Protein AF-0000000078667497 (afdb_homodimer)

pLDDT: mean 84.7, std 22.47, range [30.19, 98.75]

Solvent-accessible surface area (backbone atoms only — not comparable to full-atom values): 8915 Å² total; per-residue (Å²): 135,86,80,79,74,72,76,71,77,68,82,60,90,44,76,73,37,66,41,79,44,78,43,72,40,53,34,67,44,25,49,48,51,52,50,36,41,73,71,62,78,26,87,45,67,58,51,42,45,40,52,6,40,49,45,38,47,52,53,50,52,51,51,52,51,51,50,51,53,54,52,53,57,60,70,73,105,136,86,80,80,74,74,77,70,77,68,82,61,90,46,78,71,38,66,41,79,44,78,42,73,39,53,32,68,45,26,51,49,53,52,48,36,42,74,72,61,78,26,89,45,68,57,51,40,45,41,51,5,40,49,46,38,48,50,53,49,52,50,51,53,50,52,52,50,52,53,52,53,56,58,68,72,105

Sequence (154 aa):
MNDATTEETQIADNPRTRVRINTEIEGEPAKILLELKQRGLVSDNTDAVNQGLLVLYDRTLRRDLARLQLRQLKEVQMNDATTEETQIADNPRTRVRINTEIEGEPAKILLELKQRGLVSDNTDAVNQGLLVLYDRTLRRDLARLQLRQLKEVQ

Secondary structure (DSSP, 8-state):
--------------TT-EEEEEEEEESHHHHHHHHHHHTTS-SSHHHHHHHHHHHHHHHHHHHHHHHHHHHHHHHH-/--------------TT-EEEEEEEEESHHHHHHHHHHHTTS-SSHHHHHHHHHHHHHHHHHHHHHHHHHHHHHHHH-

Radius of gyration: 20.76 Å; Cα contacts (8 Å, |Δi|>4): 137; chains: 2; bounding box: 49×77×40 Å

Foldseek 3Di:
DPPPPPPPVPPPVPVPDDDDDDDDDDDPVVVVQVVCCVVVVAVDPVRVVVVVVVVVVVVVVVVVVVVVVVVVVVVVD/DPPPPPPPVPPPVPVPDDDDDDDDDDDPVVVVQVVCCVVVVAVDPVRVVVVVVVVVVVVVVVVVVVVVVVVVVVVVD

Organism: Nitrososphaera gargensis (strain Ga9.2) (NCBI:txid1237085)

Structure (mmCIF, N/CA/C/O backbone):
data_AF-0000000078667497-model_v1
#
loop_
_entity.id
_entity.type
_entity.pdbx_description
1 polymer 'Uncharacterized protein'
#
loop_
_atom_site.group_PDB
_atom_site.id
_atom_site.type_symbol
_atom_site.label_atom_id
_atom_site.label_alt_id
_atom_site.label_comp_id
_atom_site.label_asym_id
_atom_site.label_entity_id
_atom_site.label_seq_id
_atom_site.pdbx_PDB_ins_code
_atom_site.Cartn_x
_atom_site.Cartn_y
_atom_site.Cartn_z
_atom_site.occupancy
_atom_site.B_iso_or_equiv
_atom_site.auth_seq_id
_atom_site.auth_comp_id
_atom_site.auth_asym_id
_atom_site.auth_atom_id
_atom_site.pdbx_PDB_model_num
ATOM 1 N N . MET A 1 1 ? -17.125 -40.312 -19.641 1 30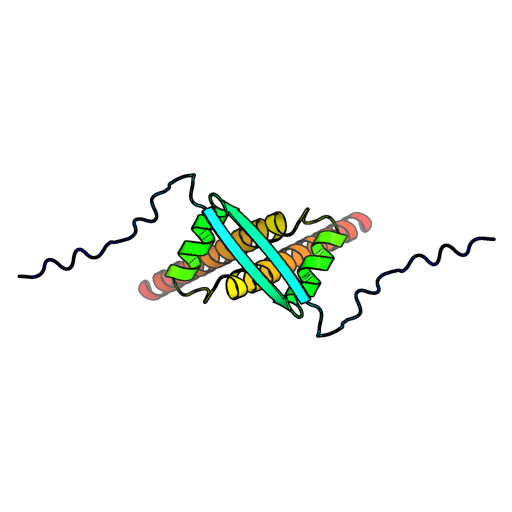.28 1 MET A N 1
ATOM 2 C CA . MET A 1 1 ? -15.852 -39.625 -19.406 1 30.28 1 MET A CA 1
ATOM 3 C C . MET A 1 1 ? -16.062 -38.156 -19.188 1 30.28 1 MET A C 1
ATOM 5 O O . MET A 1 1 ? -16.531 -37.438 -20.094 1 30.28 1 MET A O 1
ATOM 9 N N . ASN A 1 2 ? -16.562 -37.594 -17.984 1 33.62 2 ASN A N 1
ATOM 10 C CA . ASN A 1 2 ? -16.984 -36.281 -17.516 1 33.62 2 ASN A CA 1
ATOM 11 C C . ASN A 1 2 ? -15.859 -35.281 -17.609 1 33.62 2 ASN A C 1
ATOM 13 O O . ASN A 1 2 ? -14.812 -35.438 -16.984 1 33.62 2 ASN A O 1
ATOM 17 N N . ASP A 1 3 ? -15.719 -34.531 -18.781 1 34.31 3 ASP A N 1
ATOM 18 C CA . ASP A 1 3 ? -14.773 -33.469 -19.125 1 34.31 3 ASP A CA 1
ATOM 19 C C . ASP A 1 3 ? -14.836 -32.344 -18.094 1 34.31 3 ASP A C 1
ATOM 21 O O . ASP A 1 3 ? -15.82 -31.594 -18.062 1 34.31 3 ASP A O 1
ATOM 25 N N . ALA A 1 4 ? -14.469 -32.531 -16.844 1 37.16 4 ALA A N 1
ATOM 26 C CA . ALA A 1 4 ? -14.289 -31.469 -15.844 1 37.16 4 ALA A CA 1
ATOM 27 C C . ALA A 1 4 ? -13.477 -30.312 -16.422 1 37.16 4 ALA A C 1
ATOM 29 O O . ALA A 1 4 ? -12.25 -30.406 -16.531 1 37.16 4 ALA A O 1
ATOM 30 N N . THR A 1 5 ? -13.961 -29.547 -17.469 1 36.53 5 THR A N 1
ATOM 31 C CA . THR A 1 5 ? -13.391 -28.312 -18 1 36.53 5 THR A CA 1
ATOM 32 C C . THR A 1 5 ? -13.07 -27.328 -16.875 1 36.53 5 THR A C 1
ATOM 34 O O . THR A 1 5 ? -13.961 -26.922 -16.125 1 36.53 5 THR A O 1
ATOM 37 N N . THR A 1 6 ? -12.031 -27.5 -16.141 1 36.16 6 THR A N 1
ATOM 38 C CA . THR A 1 6 ? -11.461 -26.547 -15.195 1 36.16 6 THR A CA 1
ATOM 39 C C . THR A 1 6 ? -11.508 -25.141 -15.766 1 36.16 6 THR A C 1
ATOM 41 O O . THR A 1 6 ? -10.953 -24.875 -16.828 1 36.16 6 THR A O 1
ATOM 44 N N . GLU A 1 7 ? -12.602 -24.438 -15.656 1 35.59 7 GLU A N 1
ATOM 45 C CA . GLU A 1 7 ? -12.703 -23.016 -15.984 1 35.59 7 GLU A CA 1
ATOM 46 C C . GLU A 1 7 ? -11.492 -22.25 -15.469 1 35.59 7 GLU A C 1
ATOM 48 O O . GLU A 1 7 ? -11.312 -22.094 -14.258 1 35.59 7 GLU A O 1
ATOM 53 N N . GLU A 1 8 ? -10.289 -22.484 -15.945 1 36.72 8 GLU A N 1
ATOM 54 C CA . GLU A 1 8 ? -9.227 -21.516 -15.703 1 36.72 8 GLU A CA 1
ATOM 55 C C . GLU A 1 8 ? -9.719 -20.094 -15.914 1 36.72 8 GLU A C 1
ATOM 57 O O . GLU A 1 8 ? -10.125 -19.719 -17.016 1 36.72 8 GLU A O 1
ATOM 62 N N . THR A 1 9 ? -10.414 -19.453 -14.992 1 38.09 9 THR A N 1
ATOM 63 C CA . THR A 1 9 ? -10.734 -18.047 -15.109 1 38.09 9 THR A CA 1
ATOM 64 C C . THR A 1 9 ? -9.531 -17.25 -15.617 1 38.09 9 THR A C 1
ATOM 66 O O . THR A 1 9 ? -8.516 -17.156 -14.93 1 38.09 9 THR A O 1
ATOM 69 N N . GLN A 1 10 ? -9.125 -17.406 -16.781 1 37.75 10 GLN A N 1
ATOM 70 C CA . GLN A 1 10 ? -8.203 -16.484 -17.438 1 37.75 10 GLN A CA 1
ATOM 71 C C . GLN A 1 10 ? -8.398 -15.055 -16.922 1 37.75 10 GLN A C 1
ATOM 73 O O . GLN A 1 10 ? -9.492 -14.492 -17.031 1 37.75 10 GLN A O 1
ATOM 78 N N . ILE A 1 11 ? -7.832 -14.648 -15.844 1 44.06 11 ILE A N 1
ATOM 79 C CA . ILE A 1 11 ? -7.758 -13.227 -15.523 1 44.06 11 ILE A CA 1
ATOM 80 C C . ILE A 1 11 ? -7.461 -12.43 -16.781 1 44.06 11 ILE A C 1
ATOM 82 O O . ILE A 1 11 ? -6.336 -12.438 -17.281 1 44.06 11 ILE A O 1
ATOM 86 N N . ALA A 1 12 ? -8.125 -12.57 -17.844 1 40.41 12 ALA A N 1
ATOM 87 C CA . ALA A 1 12 ? -8.008 -11.805 -19.094 1 40.41 12 ALA A CA 1
ATOM 88 C C . ALA A 1 12 ? -7.719 -10.336 -18.812 1 40.41 12 ALA A C 1
ATOM 90 O O . ALA A 1 12 ? -8.172 -9.789 -17.797 1 40.41 12 ALA A O 1
ATOM 91 N N . ASP A 1 13 ? -6.609 -9.805 -19.234 1 48.94 13 ASP A N 1
ATOM 92 C CA . ASP A 1 13 ? -6.254 -8.391 -19.234 1 48.94 13 ASP A CA 1
ATOM 93 C C . ASP A 1 13 ? -7.469 -7.516 -19.531 1 48.94 13 ASP A C 1
ATOM 95 O O . ASP A 1 13 ? -7.68 -7.094 -20.672 1 48.94 13 ASP A O 1
ATOM 99 N N . ASN A 1 14 ? -8.609 -7.871 -19.203 1 54.94 14 ASN A N 1
ATOM 100 C CA . ASN A 1 14 ? -9.742 -6.984 -19.453 1 54.94 14 ASN A CA 1
ATOM 101 C C . ASN A 1 14 ? -9.594 -5.66 -18.719 1 54.94 14 ASN A C 1
ATOM 103 O O . ASN A 1 14 ? -9.625 -5.625 -17.484 1 54.94 14 ASN A O 1
ATOM 107 N N . PRO A 1 15 ? -9.141 -4.688 -19.484 1 59.88 15 PRO A N 1
ATOM 108 C CA . PRO A 1 15 ? -9.039 -3.361 -18.875 1 59.88 15 PRO A CA 1
ATOM 109 C C . PRO A 1 15 ? -10.219 -3.039 -17.969 1 59.88 15 PRO A C 1
ATOM 111 O O . PRO A 1 15 ? -10.18 -2.061 -17.219 1 59.88 15 PRO A O 1
ATOM 114 N N . ARG A 1 16 ? -11.148 -4.031 -18.016 1 78.69 16 ARG A N 1
ATOM 115 C CA . ARG A 1 16 ? -12.406 -3.77 -17.312 1 78.69 16 ARG A CA 1
ATOM 116 C C . ARG A 1 16 ? -12.484 -4.551 -16.016 1 78.69 16 ARG A C 1
ATOM 118 O O . ARG A 1 16 ? -13.555 -4.66 -15.406 1 78.69 16 ARG A O 1
ATOM 125 N N . THR A 1 17 ? -11.289 -5.059 -15.617 1 90 17 THR A N 1
ATOM 126 C CA . THR A 1 17 ? -11.375 -5.793 -14.359 1 90 17 THR A CA 1
ATOM 127 C C . THR A 1 17 ? -11.781 -4.867 -13.219 1 90 17 THR A C 1
ATOM 129 O O . THR A 1 17 ? -11.227 -3.777 -13.07 1 90 17 THR A O 1
ATOM 132 N N . ARG A 1 18 ? -12.812 -5.246 -12.602 1 93.56 18 ARG A N 1
ATOM 133 C CA . ARG A 1 18 ? -13.359 -4.473 -11.484 1 93.56 18 ARG A CA 1
ATOM 134 C C . ARG A 1 18 ? -13.539 -5.348 -10.25 1 93.56 18 ARG A C 1
ATOM 136 O O . ARG A 1 18 ? -13.938 -6.512 -10.359 1 93.56 18 ARG A O 1
ATOM 143 N N . VAL A 1 19 ? -13.172 -4.832 -9.109 1 96.25 19 VAL A N 1
ATOM 144 C CA . VAL A 1 19 ? -13.367 -5.527 -7.848 1 96.25 19 VAL A CA 1
ATOM 145 C C . VAL A 1 19 ? -14.062 -4.598 -6.848 1 96.25 19 VAL A C 1
ATOM 147 O O . VAL A 1 19 ? -13.633 -3.455 -6.66 1 96.25 19 VAL A O 1
ATOM 150 N N . ARG A 1 20 ? -15.133 -5.039 -6.266 1 96 20 ARG A N 1
ATOM 151 C CA . ARG A 1 20 ? -15.797 -4.309 -5.188 1 96 20 ARG A CA 1
ATOM 152 C C . ARG A 1 20 ? -15.172 -4.641 -3.836 1 96 20 ARG A C 1
ATOM 154 O O . ARG A 1 20 ? -14.961 -5.809 -3.514 1 96 20 ARG A O 1
ATOM 161 N N . ILE A 1 21 ? -14.828 -3.639 -3.148 1 97 21 ILE A N 1
ATOM 162 C CA . ILE A 1 21 ? -14.289 -3.771 -1.799 1 97 21 ILE A CA 1
ATOM 163 C C . ILE A 1 21 ? -15.266 -3.164 -0.793 1 97 21 ILE A C 1
ATOM 165 O O . ILE A 1 21 ? -15.578 -1.974 -0.865 1 97 21 ILE A O 1
ATOM 169 N N . ASN A 1 22 ? -15.789 -3.973 0.054 1 96.12 22 ASN A N 1
ATOM 170 C CA . ASN A 1 22 ? -16.625 -3.568 1.173 1 96.12 22 ASN A CA 1
ATOM 171 C C . ASN A 1 22 ? -16.125 -4.133 2.494 1 96.12 22 ASN A C 1
ATOM 173 O O . ASN A 1 22 ? -16.359 -5.301 2.812 1 96.12 22 ASN A O 1
ATOM 177 N N . THR A 1 23 ? -15.352 -3.301 3.199 1 96.12 23 THR A N 1
ATOM 178 C CA . THR A 1 23 ? -14.719 -3.777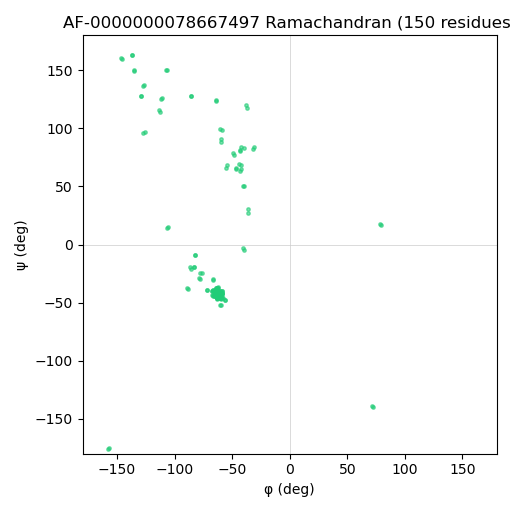 4.426 1 96.12 23 THR A CA 1
ATOM 179 C C . THR A 1 23 ? -14.633 -2.656 5.457 1 96.12 23 THR A C 1
ATOM 181 O O . THR A 1 23 ? -14.812 -1.483 5.129 1 96.12 23 THR A O 1
ATOM 184 N N . GLU A 1 24 ? -14.484 -3.035 6.637 1 95.19 24 GLU A N 1
ATOM 185 C CA . GLU A 1 24 ? -14.148 -2.123 7.727 1 95.19 24 GLU A CA 1
ATOM 186 C C . GLU A 1 24 ? -12.734 -2.365 8.234 1 95.19 24 GLU A C 1
ATOM 188 O O . GLU A 1 24 ? -12.359 -3.5 8.539 1 95.19 24 GLU A O 1
ATOM 193 N N . ILE A 1 25 ? -11.977 -1.24 8.234 1 95.88 25 ILE A N 1
ATOM 194 C CA . ILE A 1 25 ? -10.625 -1.354 8.773 1 95.88 25 ILE A CA 1
ATOM 195 C C . ILE A 1 25 ? -10.555 -0.664 10.133 1 95.88 25 ILE A C 1
ATOM 197 O O . ILE A 1 25 ? -11.297 0.283 10.398 1 95.88 25 ILE A O 1
ATOM 201 N N . GLU A 1 26 ? -9.648 -1.224 10.945 1 95.25 26 GLU A N 1
ATOM 202 C CA . GLU A 1 26 ? -9.555 -0.727 12.32 1 95.25 26 GLU A CA 1
ATOM 203 C C . GLU A 1 26 ? -8.102 -0.558 12.75 1 95.25 26 GLU A C 1
ATOM 205 O O . GLU A 1 26 ? -7.191 -1.061 12.094 1 95.25 26 GLU A O 1
ATOM 210 N N . GLY A 1 27 ? -7.93 0.189 13.789 1 94 27 GLY A N 1
ATOM 211 C CA . GLY A 1 27 ? -6.605 0.325 14.375 1 94 27 GLY A CA 1
ATOM 212 C C . GLY A 1 27 ? -5.656 1.152 13.531 1 94 27 GLY A C 1
ATOM 213 O O . GLY A 1 27 ? -6.043 2.191 12.992 1 94 27 GLY A O 1
ATOM 214 N N . GLU A 1 28 ? -4.512 0.764 13.453 1 95.62 28 GLU A N 1
ATOM 215 C CA . GLU A 1 28 ? -3.434 1.528 12.836 1 95.62 28 GLU A CA 1
ATOM 216 C C . GLU A 1 28 ? -3.74 1.82 11.367 1 95.62 28 GLU A C 1
ATOM 218 O O . GLU A 1 28 ? -3.639 2.965 10.922 1 95.62 28 GLU A O 1
ATOM 223 N N . PRO A 1 29 ? -4.285 0.8 10.625 1 97 29 PRO A N 1
ATOM 224 C CA . PRO A 1 29 ? -4.605 1.102 9.227 1 97 29 PRO A CA 1
ATOM 225 C C . PRO A 1 29 ? -5.676 2.182 9.086 1 97 29 PRO A C 1
ATOM 227 O O . PRO A 1 29 ? -5.598 3.018 8.18 1 97 29 PRO A O 1
ATOM 230 N N . ALA A 1 30 ? -6.633 2.166 9.961 1 97.5 30 ALA A N 1
ATOM 231 C CA . ALA A 1 30 ? -7.668 3.195 9.93 1 97.5 30 ALA A CA 1
ATOM 232 C C . ALA A 1 30 ? -7.082 4.574 10.211 1 97.5 30 ALA A C 1
ATOM 234 O O . ALA A 1 30 ? -7.422 5.551 9.547 1 97.5 30 ALA A O 1
ATOM 235 N N . LYS A 1 31 ? -6.234 4.617 11.188 1 97.5 31 LYS A N 1
ATOM 236 C CA . LYS A 1 31 ? -5.582 5.875 11.531 1 97.5 31 LYS A CA 1
ATOM 237 C C . LYS A 1 31 ? -4.727 6.387 10.375 1 97.5 31 LYS A C 1
ATOM 239 O O . LYS A 1 31 ? -4.715 7.586 10.086 1 97.5 31 LYS A O 1
ATOM 244 N N . ILE A 1 32 ? -4.035 5.492 9.758 1 97.88 32 ILE A N 1
ATOM 245 C CA . ILE A 1 32 ? -3.189 5.82 8.617 1 97.88 32 ILE A CA 1
ATOM 246 C C . ILE A 1 32 ? -4.043 6.414 7.5 1 97.88 32 ILE A C 1
ATOM 248 O O . ILE A 1 32 ? -3.697 7.449 6.93 1 97.88 32 ILE A O 1
ATOM 252 N N . LEU A 1 33 ? -5.145 5.789 7.219 1 98.31 33 LEU A N 1
ATOM 253 C CA . LEU A 1 33 ? -6.023 6.281 6.164 1 98.31 33 LEU A CA 1
ATOM 254 C C . LEU A 1 33 ? -6.477 7.707 6.457 1 98.31 33 LEU A C 1
ATOM 256 O O . LEU A 1 33 ? -6.445 8.562 5.574 1 98.31 33 LEU A O 1
ATOM 260 N N . LEU A 1 34 ? -6.855 7.949 7.637 1 97.5 34 LEU A N 1
ATOM 261 C CA . LEU A 1 34 ? -7.328 9.273 8.031 1 97.5 34 LEU A CA 1
ATOM 262 C C . LEU A 1 34 ? -6.203 10.305 7.93 1 97.5 34 LEU A C 1
ATOM 264 O O . LEU A 1 34 ? -6.422 11.422 7.469 1 97.5 34 LEU A O 1
ATOM 268 N N . GLU A 1 35 ? -5.062 9.945 8.352 1 97.62 35 GLU A N 1
ATOM 269 C CA . GLU A 1 35 ? -3.916 10.852 8.281 1 97.62 35 GLU A CA 1
ATOM 270 C C . GLU A 1 35 ? -3.568 11.188 6.832 1 97.62 35 GLU A C 1
ATOM 272 O O . GLU A 1 35 ? -3.305 12.344 6.504 1 97.62 35 GLU A O 1
ATOM 277 N N . LEU A 1 36 ? -3.543 10.18 5.996 1 98.19 36 LEU A N 1
ATOM 278 C CA . LEU A 1 36 ? -3.234 10.391 4.586 1 98.19 36 LEU A CA 1
ATOM 279 C C . LEU A 1 36 ? -4.234 11.352 3.951 1 98.19 36 LEU A C 1
ATOM 281 O O . LEU A 1 36 ? -3.855 12.211 3.148 1 98.19 36 LEU A O 1
ATOM 285 N N . LYS A 1 37 ? -5.488 11.211 4.32 1 97.88 37 LYS A N 1
ATOM 286 C CA . LYS A 1 37 ? -6.52 12.109 3.82 1 97.88 37 LYS A CA 1
ATOM 287 C C . LYS A 1 37 ? -6.324 13.523 4.359 1 97.88 37 LYS A C 1
ATOM 289 O O . LYS A 1 37 ? -6.406 14.5 3.607 1 97.88 37 LYS A O 1
ATOM 294 N N . GLN A 1 38 ? -6.027 13.586 5.617 1 97.5 38 GLN A N 1
ATOM 295 C CA . GLN A 1 38 ? -5.84 14.875 6.27 1 97.5 38 GLN A CA 1
ATOM 296 C C . GLN A 1 38 ? -4.676 15.641 5.652 1 97.5 38 GLN A C 1
ATOM 298 O O . GLN A 1 38 ? -4.754 16.859 5.477 1 97.5 38 GLN A O 1
ATOM 303 N N . ARG A 1 39 ? -3.686 14.93 5.305 1 97.44 39 ARG A N 1
ATOM 304 C CA . ARG A 1 39 ? -2.486 15.539 4.738 1 97.44 39 ARG A CA 1
ATOM 305 C C . ARG A 1 39 ? -2.66 15.812 3.25 1 97.44 39 ARG A C 1
ATOM 307 O O . ARG A 1 39 ? -1.779 16.391 2.613 1 97.44 39 ARG A O 1
ATOM 314 N N . GLY A 1 40 ? -3.777 15.289 2.68 1 97.31 40 GLY A N 1
ATOM 315 C CA . GLY A 1 40 ? -4.047 15.492 1.266 1 97.31 40 GLY A CA 1
ATOM 316 C C . GLY A 1 40 ? -3.234 14.586 0.361 1 97.31 40 GLY A C 1
ATOM 317 O O . GLY A 1 40 ? -3.057 14.883 -0.823 1 97.31 40 GLY A O 1
ATOM 318 N N . LEU A 1 41 ? -2.709 13.547 0.916 1 97.44 41 LEU A N 1
ATOM 319 C CA . LEU A 1 41 ? -1.874 12.625 0.157 1 97.44 41 LEU A CA 1
ATOM 320 C C . LEU A 1 41 ? -2.73 11.617 -0.597 1 97.44 41 LEU A C 1
ATOM 322 O O . LEU A 1 41 ? -2.258 10.977 -1.54 1 97.44 41 LEU A O 1
ATOM 326 N N . VAL A 1 42 ? -3.98 11.5 -0.11 1 98.06 42 VAL A N 1
ATOM 327 C CA . VAL A 1 42 ? -5 10.758 -0.848 1 98.06 42 VAL A CA 1
ATOM 328 C C . VAL A 1 42 ? -6.309 11.555 -0.849 1 98.06 42 VAL A C 1
ATOM 330 O O . VAL A 1 42 ? -6.625 12.242 0.122 1 98.06 42 VAL A O 1
ATOM 333 N N . SER A 1 43 ? -7.059 11.32 -1.951 1 97.38 43 SER A N 1
ATOM 334 C CA . SER A 1 43 ? -8.266 12.125 -2.123 1 97.38 43 SER A CA 1
ATOM 335 C C . SER A 1 43 ? -9.469 11.469 -1.454 1 97.38 43 SER A C 1
ATOM 337 O O . SER A 1 43 ? -10.359 12.156 -0.962 1 97.38 43 SER A O 1
ATOM 339 N N . ASP A 1 44 ? -9.531 10.195 -1.521 1 96.69 44 ASP A N 1
ATOM 340 C CA . ASP A 1 44 ? -10.625 9.43 -0.927 1 96.69 44 ASP A CA 1
ATOM 341 C C . ASP A 1 44 ? -10.211 7.98 -0.674 1 96.69 44 ASP A C 1
ATOM 343 O O . ASP A 1 44 ? -9.039 7.629 -0.833 1 96.69 44 A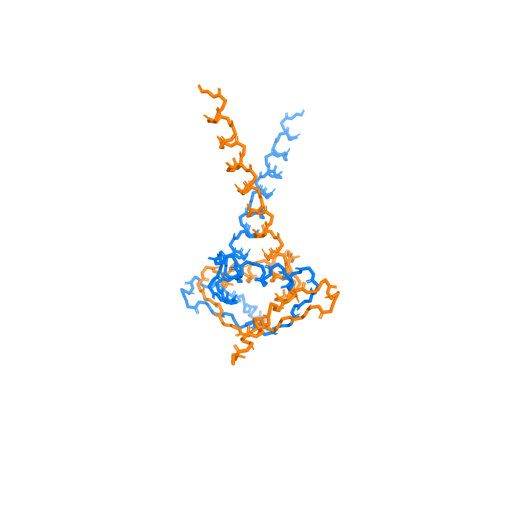SP A O 1
ATOM 347 N N . ASN A 1 45 ? -11.086 7.211 -0.245 1 96.12 45 ASN A N 1
ATOM 348 C CA . ASN A 1 45 ? -10.789 5.824 0.091 1 96.12 45 ASN A CA 1
ATOM 349 C C . ASN A 1 45 ? -10.336 5.035 -1.133 1 96.12 45 ASN A C 1
ATOM 351 O O . ASN A 1 45 ? -9.43 4.207 -1.038 1 96.12 45 ASN A O 1
ATOM 355 N N . THR A 1 46 ? -11.008 5.281 -2.225 1 97.25 46 THR A N 1
ATOM 356 C CA . THR A 1 46 ? -10.648 4.582 -3.453 1 97.25 46 THR A CA 1
ATOM 357 C C . THR A 1 46 ? -9.211 4.891 -3.85 1 97.25 46 THR A C 1
ATOM 359 O O . THR A 1 46 ? -8.453 3.99 -4.219 1 97.25 46 THR A O 1
ATOM 362 N N . ASP A 1 47 ? -8.859 6.164 -3.805 1 98.12 47 ASP A N 1
ATOM 363 C CA . ASP A 1 47 ? -7.5 6.602 -4.105 1 98.12 47 ASP A CA 1
ATOM 364 C C . ASP A 1 47 ? -6.496 5.941 -3.162 1 98.12 47 ASP A C 1
ATOM 366 O O . ASP A 1 47 ? -5.43 5.492 -3.596 1 98.12 47 ASP A O 1
ATOM 370 N N . ALA A 1 48 ? -6.809 5.867 -1.926 1 98.5 48 ALA A N 1
ATOM 371 C CA . ALA A 1 48 ? -5.934 5.258 -0.931 1 98.5 48 ALA A CA 1
ATOM 372 C C . ALA A 1 48 ? -5.727 3.773 -1.218 1 98.5 48 ALA A C 1
ATOM 374 O O . ALA A 1 48 ? -4.598 3.275 -1.162 1 98.5 48 ALA A O 1
ATOM 375 N N . VAL A 1 49 ? -6.789 3.072 -1.489 1 98.5 49 VAL A N 1
ATOM 376 C CA . VAL A 1 49 ? -6.719 1.646 -1.784 1 98.5 49 VAL A CA 1
ATOM 377 C C . VAL A 1 49 ? -5.891 1.42 -3.049 1 98.5 49 VAL A C 1
ATOM 379 O O . VAL A 1 49 ? -5.027 0.542 -3.082 1 98.5 49 VAL A O 1
ATOM 382 N N . ASN A 1 50 ? -6.156 2.254 -4.043 1 98.5 50 ASN A N 1
ATOM 383 C CA . ASN A 1 50 ? -5.406 2.135 -5.289 1 98.5 50 ASN A CA 1
ATOM 384 C C . ASN A 1 50 ? -3.91 2.33 -5.062 1 98.5 50 ASN A C 1
ATOM 386 O O . ASN A 1 50 ? -3.104 1.489 -5.465 1 98.5 50 ASN A O 1
ATOM 390 N N . GLN A 1 51 ? -3.568 3.41 -4.418 1 98.56 51 GLN A N 1
ATOM 391 C CA . GLN A 1 51 ? -2.16 3.695 -4.156 1 98.56 51 GLN A CA 1
ATOM 392 C C . GLN A 1 51 ? -1.534 2.617 -3.277 1 98.56 51 GLN A C 1
ATOM 394 O O . GLN A 1 51 ? -0.405 2.188 -3.521 1 98.56 51 GLN A O 1
ATOM 399 N N . GLY A 1 52 ? -2.273 2.186 -2.27 1 98.75 52 GLY A N 1
ATOM 400 C CA . GLY A 1 52 ? -1.778 1.142 -1.387 1 98.75 52 GLY A CA 1
ATOM 401 C C . GLY A 1 52 ? -1.484 -0.16 -2.107 1 98.75 52 GLY A C 1
ATOM 402 O O . GLY A 1 52 ? -0.434 -0.769 -1.896 1 98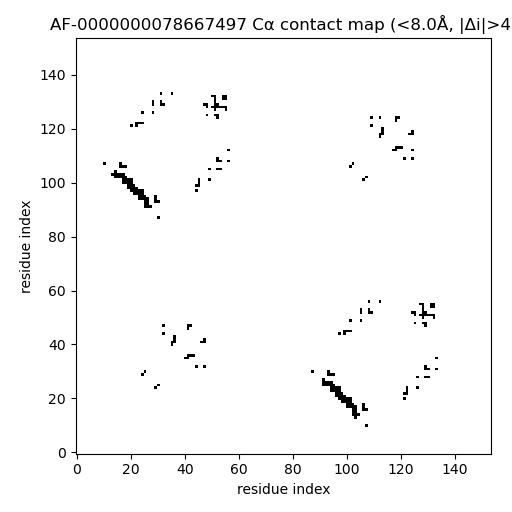.75 52 GLY A O 1
ATOM 403 N N . LEU A 1 53 ? -2.396 -0.533 -2.924 1 98.75 53 LEU A N 1
ATOM 404 C CA . LEU A 1 53 ? -2.217 -1.778 -3.664 1 98.75 53 LEU A CA 1
ATOM 405 C C . LEU A 1 53 ? -1.031 -1.679 -4.617 1 98.75 53 LEU A C 1
ATOM 407 O O . LEU A 1 53 ? -0.265 -2.633 -4.766 1 98.75 53 LEU A O 1
ATOM 411 N N . LEU A 1 54 ? -0.878 -0.523 -5.246 1 98.44 54 LEU A N 1
ATOM 412 C CA . LEU A 1 54 ? 0.236 -0.321 -6.168 1 98.44 54 LEU A CA 1
ATOM 413 C C . LEU A 1 54 ? 1.569 -0.405 -5.434 1 98.44 54 LEU A C 1
ATOM 415 O O . LEU A 1 54 ? 2.5 -1.064 -5.898 1 98.44 54 LEU A O 1
ATOM 419 N N . VAL A 1 55 ? 1.604 0.191 -4.309 1 98.62 55 VAL A N 1
ATOM 420 C CA . VAL A 1 55 ? 2.85 0.206 -3.549 1 98.62 55 VAL A CA 1
ATOM 421 C C . VAL A 1 55 ? 3.117 -1.181 -2.969 1 98.62 55 VAL A C 1
ATOM 423 O O . VAL A 1 55 ? 4.262 -1.633 -2.928 1 98.62 55 VAL A O 1
ATOM 426 N N . LEU A 1 56 ? 2.109 -1.844 -2.525 1 98.56 56 LEU A N 1
ATOM 427 C CA . LEU A 1 56 ? 2.246 -3.203 -2.016 1 98.56 56 LEU A CA 1
ATOM 428 C C . LEU A 1 56 ? 2.771 -4.141 -3.1 1 98.56 56 LEU A C 1
ATOM 430 O O . LEU A 1 56 ? 3.645 -4.969 -2.84 1 98.56 56 LEU A O 1
ATOM 434 N N . TYR A 1 57 ? 2.234 -3.975 -4.238 1 98.5 57 TYR A N 1
ATOM 435 C CA . TYR A 1 57 ? 2.646 -4.82 -5.355 1 98.5 57 TYR A CA 1
ATOM 436 C C . TYR A 1 57 ? 4.105 -4.566 -5.723 1 98.5 57 TYR A C 1
ATOM 438 O O . TYR A 1 57 ? 4.863 -5.512 -5.949 1 98.5 57 TYR A O 1
ATOM 446 N N . ASP A 1 58 ? 4.484 -3.316 -5.777 1 97.81 58 ASP A N 1
ATOM 447 C CA . ASP A 1 58 ? 5.871 -2.953 -6.043 1 97.81 58 ASP A CA 1
ATOM 448 C C . ASP A 1 58 ? 6.812 -3.594 -5.027 1 97.81 58 ASP A C 1
ATOM 450 O O . ASP A 1 58 ? 7.863 -4.129 -5.395 1 97.81 58 ASP A O 1
ATOM 454 N N . ARG A 1 59 ? 6.445 -3.473 -3.811 1 96.69 59 ARG A N 1
ATOM 455 C CA . ARG A 1 59 ? 7.254 -4.078 -2.758 1 96.69 59 ARG A CA 1
ATOM 456 C C . ARG A 1 59 ? 7.375 -5.586 -2.955 1 96.69 59 ARG A C 1
ATOM 458 O O . ARG A 1 59 ? 8.445 -6.16 -2.744 1 96.69 59 ARG A O 1
ATOM 465 N N . THR A 1 60 ? 6.332 -6.23 -3.307 1 97.25 60 THR A N 1
ATOM 466 C CA . THR A 1 60 ? 6.301 -7.672 -3.539 1 97.25 60 THR A CA 1
ATOM 467 C C . THR A 1 60 ? 7.211 -8.047 -4.703 1 97.25 60 THR A C 1
ATOM 469 O O . THR A 1 60 ? 7.973 -9.016 -4.617 1 97.25 60 THR A O 1
ATOM 472 N N . LEU A 1 61 ? 7.094 -7.297 -5.754 1 96.31 61 LEU A N 1
ATOM 473 C CA . LEU A 1 61 ? 7.926 -7.57 -6.922 1 96.31 61 LEU A CA 1
ATOM 474 C C . LEU A 1 61 ? 9.406 -7.418 -6.586 1 96.31 61 LEU A C 1
ATOM 476 O O . LEU A 1 61 ? 10.227 -8.227 -7.016 1 96.31 61 LEU A O 1
ATOM 480 N N . ARG A 1 62 ? 9.719 -6.434 -5.828 1 95.31 62 ARG A N 1
ATOM 481 C CA . ARG A 1 62 ? 11.102 -6.211 -5.422 1 95.31 62 ARG A CA 1
ATOM 482 C C . ARG A 1 62 ? 11.609 -7.355 -4.551 1 95.31 62 ARG A C 1
ATOM 484 O O . ARG A 1 62 ? 12.758 -7.793 -4.695 1 95.31 62 ARG A O 1
ATOM 491 N N . ARG A 1 63 ? 10.797 -7.762 -3.684 1 94.5 63 ARG A N 1
ATOM 492 C CA . ARG A 1 63 ? 11.156 -8.898 -2.836 1 94.5 63 ARG A CA 1
ATOM 493 C C . ARG A 1 63 ? 11.375 -10.156 -3.668 1 94.5 63 ARG A C 1
ATOM 495 O O . ARG A 1 63 ? 12.312 -10.922 -3.412 1 94.5 63 ARG A O 1
ATOM 502 N N . ASP A 1 64 ? 10.508 -10.391 -4.629 1 95.5 64 ASP A N 1
ATOM 503 C CA . ASP A 1 64 ? 10.633 -11.562 -5.5 1 95.5 64 ASP A CA 1
ATOM 504 C C . ASP A 1 64 ? 11.938 -11.523 -6.285 1 95.5 64 ASP A C 1
ATOM 506 O O . ASP A 1 64 ? 12.625 -12.539 -6.414 1 95.5 64 ASP A O 1
ATOM 510 N N . LEU A 1 65 ? 12.266 -10.375 -6.758 1 95.69 65 LEU A N 1
ATOM 511 C CA . LEU A 1 65 ? 13.492 -10.203 -7.535 1 95.69 65 LEU A CA 1
ATOM 512 C C . LEU A 1 65 ? 14.727 -10.438 -6.672 1 95.69 65 LEU A C 1
ATOM 514 O O . LEU A 1 65 ? 15.68 -11.094 -7.105 1 95.69 65 LEU A O 1
ATOM 518 N N . ALA A 1 66 ? 14.688 -9.898 -5.516 1 94.94 66 ALA A N 1
ATOM 519 C CA . ALA A 1 66 ? 15.797 -10.086 -4.582 1 94.94 66 ALA A CA 1
ATOM 520 C C . ALA A 1 66 ? 15.992 -11.562 -4.254 1 94.94 66 ALA A C 1
ATOM 522 O O . ALA A 1 66 ? 17.125 -12.039 -4.176 1 94.94 66 ALA A O 1
ATOM 523 N N . ARG A 1 67 ? 14.922 -12.227 -4.098 1 94.62 67 ARG A N 1
ATOM 524 C CA . ARG A 1 67 ? 14.969 -13.648 -3.799 1 94.62 67 ARG A CA 1
ATOM 525 C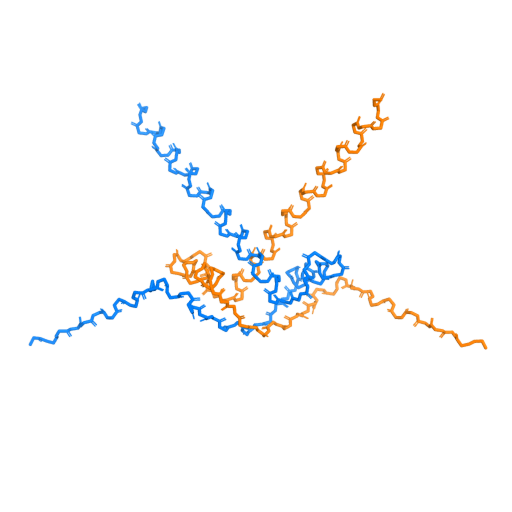 C . ARG A 1 67 ? 15.562 -14.438 -4.965 1 94.62 67 ARG A C 1
ATOM 527 O O . ARG A 1 67 ? 16.344 -15.375 -4.758 1 94.62 67 ARG A O 1
ATOM 534 N N . LEU A 1 68 ? 15.18 -14.102 -6.105 1 94.12 68 LEU A N 1
ATOM 535 C CA . LEU A 1 68 ? 15.703 -14.766 -7.297 1 94.12 68 LEU A CA 1
ATOM 536 C C . LEU A 1 68 ? 17.203 -14.547 -7.43 1 94.12 68 LEU A C 1
ATOM 538 O O . LEU A 1 68 ? 17.953 -15.477 -7.754 1 94.12 68 LEU A O 1
ATOM 542 N N . GLN A 1 69 ? 17.609 -13.328 -7.195 1 94.62 69 GLN A N 1
ATOM 543 C CA . GLN A 1 69 ? 19.031 -12.992 -7.281 1 94.62 69 GLN A CA 1
ATOM 544 C C . GLN A 1 69 ? 19.844 -13.773 -6.25 1 94.62 69 GLN A C 1
ATOM 546 O O . GLN A 1 69 ? 20.938 -14.25 -6.547 1 94.62 69 GLN A O 1
ATOM 551 N N . LEU A 1 70 ? 19.328 -13.898 -5.074 1 93.44 70 LEU A N 1
ATOM 552 C CA . LEU A 1 70 ? 20 -14.641 -4.008 1 93.44 70 LEU A CA 1
ATOM 553 C C . LEU A 1 70 ? 20.125 -16.109 -4.371 1 93.44 70 LEU A C 1
ATOM 555 O O . LEU A 1 70 ? 21.141 -16.75 -4.109 1 93.44 70 LEU A O 1
ATOM 559 N N . ARG A 1 71 ? 19.078 -16.641 -5.023 1 93.12 71 ARG A N 1
ATOM 560 C CA . ARG A 1 71 ? 19.094 -18.047 -5.434 1 93.12 71 ARG A CA 1
ATOM 561 C C . ARG A 1 71 ? 20.141 -18.297 -6.516 1 93.12 71 ARG A C 1
ATOM 563 O O . ARG A 1 71 ? 20.844 -19.312 -6.488 1 93.12 71 ARG A O 1
ATOM 570 N N . GLN A 1 72 ? 20.25 -17.406 -7.398 1 92 72 GLN A N 1
ATOM 571 C CA . GLN A 1 72 ? 21.219 -17.531 -8.484 1 92 72 GLN A CA 1
ATOM 572 C C . GLN A 1 72 ? 22.641 -17.469 -7.961 1 92 72 GLN A C 1
ATOM 574 O O . GLN A 1 72 ? 23.516 -18.203 -8.43 1 92 72 GLN A O 1
ATOM 579 N N . LEU A 1 73 ? 22.875 -16.609 -7.004 1 91 73 LEU A N 1
ATOM 580 C CA . LEU A 1 73 ? 24.203 -16.469 -6.41 1 91 73 LEU A CA 1
ATOM 581 C C . LEU A 1 73 ? 24.594 -17.734 -5.648 1 91 73 LEU A C 1
ATOM 583 O O . LEU A 1 73 ? 25.75 -18.141 -5.668 1 91 73 LEU A O 1
ATOM 587 N N . LYS A 1 74 ? 23.656 -18.391 -5.133 1 91.5 74 LYS A N 1
ATOM 588 C CA . LYS A 1 74 ? 23.906 -19.609 -4.367 1 91.5 74 LYS A CA 1
ATOM 589 C C . LYS A 1 74 ? 24.172 -20.797 -5.289 1 91.5 74 LYS A C 1
ATOM 591 O O . LYS A 1 74 ? 24.891 -21.734 -4.922 1 91.5 74 LYS A O 1
ATOM 596 N N . GLU A 1 75 ? 23.625 -20.766 -6.379 1 90.25 75 GLU A N 1
ATOM 597 C CA . GLU A 1 75 ? 23.812 -21.859 -7.324 1 90.25 75 GLU A CA 1
ATOM 598 C C . GLU A 1 75 ? 25.172 -21.781 -7.996 1 90.25 75 GLU A C 1
ATOM 600 O O . GLU A 1 75 ? 25.734 -22.812 -8.391 1 90.25 75 GLU A O 1
ATOM 605 N N . VAL A 1 76 ? 25.781 -20.656 -8.078 1 87.12 76 VAL A N 1
ATOM 606 C CA . VAL A 1 76 ? 27.078 -20.5 -8.727 1 87.12 76 VAL A CA 1
ATOM 607 C C . VAL A 1 76 ? 28.203 -20.781 -7.73 1 87.12 76 VAL A C 1
ATOM 609 O O . VAL A 1 76 ? 29.266 -21.25 -8.117 1 87.12 76 VAL A O 1
ATOM 612 N N . GLN A 1 77 ? 27.984 -20.734 -6.52 1 74 77 GLN A N 1
ATOM 613 C CA . GLN A 1 77 ? 29.016 -21.109 -5.555 1 74 77 GLN A CA 1
ATOM 614 C C . GLN A 1 77 ? 29.016 -22.609 -5.312 1 74 77 GLN A C 1
ATOM 616 O O . GLN A 1 77 ? 30.094 -23.219 -5.168 1 74 77 GLN A O 1
ATOM 621 N N . MET B 1 1 ? -20.734 37.625 20.469 1 30.19 1 MET B N 1
ATOM 622 C CA . MET B 1 1 ? -19.406 37.125 20.078 1 30.19 1 MET B CA 1
ATOM 623 C C . MET B 1 1 ? -19.422 35.625 19.906 1 30.19 1 MET B C 1
ATOM 625 O O . MET B 1 1 ? -19.688 34.875 20.859 1 30.19 1 MET B O 1
ATOM 629 N N . ASN B 1 2 ? -19.906 35 18.734 1 33.59 2 ASN B N 1
ATOM 630 C CA . ASN B 1 2 ? -20.172 33.625 18.312 1 33.59 2 ASN B CA 1
ATOM 631 C C . ASN B 1 2 ? -18.922 32.75 18.359 1 33.59 2 ASN B C 1
ATOM 633 O O . ASN B 1 2 ? -17.953 33.031 17.625 1 33.59 2 ASN B O 1
ATOM 637 N N . ASP B 1 3 ? -18.594 32.094 19.531 1 33.94 3 ASP B N 1
ATOM 638 C CA . ASP B 1 3 ? -17.484 31.172 19.797 1 33.94 3 ASP B CA 1
ATOM 639 C C . ASP B 1 3 ? -17.469 30.016 18.812 1 33.94 3 ASP B C 1
ATOM 641 O O . ASP B 1 3 ? -18.359 29.141 18.859 1 33.94 3 ASP B O 1
ATOM 645 N N . ALA B 1 4 ? -17.188 30.188 17.516 1 37.31 4 ALA B N 1
ATOM 646 C CA . ALA B 1 4 ? -16.938 29.141 16.531 1 37.31 4 ALA B CA 1
ATOM 647 C C . ALA B 1 4 ? -15.969 28.094 17.062 1 37.31 4 ALA B C 1
ATOM 649 O O . ALA B 1 4 ? -14.758 28.328 17.125 1 37.31 4 ALA B O 1
ATOM 650 N N . THR B 1 5 ? -16.297 27.266 18.125 1 37.03 5 THR B N 1
ATOM 651 C CA . THR B 1 5 ? -15.555 26.125 18.656 1 37.03 5 THR B CA 1
ATOM 652 C C . THR B 1 5 ? -15.148 25.172 17.531 1 37.03 5 THR B C 1
ATOM 654 O O . THR B 1 5 ? -16 24.641 16.828 1 37.03 5 THR B O 1
ATOM 657 N N . THR B 1 6 ? -14.141 25.453 16.797 1 36.12 6 THR B N 1
ATOM 658 C CA . THR B 1 6 ? -13.484 24.562 15.828 1 36.12 6 THR B CA 1
ATOM 659 C C . THR B 1 6 ? -13.344 23.156 16.391 1 36.12 6 THR B C 1
ATOM 661 O O . THR B 1 6 ? -12.727 22.969 17.438 1 36.12 6 THR B O 1
ATOM 664 N N . GLU B 1 7 ? -14.336 22.312 16.312 1 35.38 7 GLU B N 1
ATOM 665 C CA . GLU B 1 7 ? -14.25 20.891 16.625 1 35.38 7 GLU B CA 1
ATOM 666 C C . GLU B 1 7 ? -12.977 20.266 16.062 1 35.38 7 GLU B C 1
ATOM 668 O O . GLU B 1 7 ? -12.852 20.125 14.844 1 35.38 7 GLU B O 1
ATOM 673 N N . GLU B 1 8 ? -11.789 20.656 16.469 1 36.34 8 GLU B N 1
ATOM 674 C CA . GLU B 1 8 ? -10.625 19.828 16.172 1 36.34 8 GLU B CA 1
ATOM 675 C C . GLU B 1 8 ? -10.922 18.359 16.406 1 36.34 8 GLU B C 1
ATOM 677 O O . GLU B 1 8 ? -11.211 17.953 17.531 1 36.34 8 GLU B O 1
ATOM 682 N N . THR B 1 9 ? -11.539 17.625 15.523 1 38.09 9 THR B N 1
ATOM 683 C CA . THR B 1 9 ? -11.664 16.188 15.656 1 38.09 9 THR B CA 1
ATOM 684 C C . THR B 1 9 ? -10.336 15.57 16.094 1 38.09 9 THR B C 1
ATOM 686 O O . THR B 1 9 ? -9.352 15.602 15.359 1 38.09 9 THR B O 1
ATOM 689 N N . GLN B 1 10 ? -9.891 15.766 17.234 1 37.81 10 GLN B N 1
ATOM 690 C CA . GLN B 1 10 ? -8.828 14.984 17.859 1 37.81 10 GLN B CA 1
ATOM 691 C C . GLN B 1 10 ? -8.859 13.539 17.391 1 37.81 10 GLN B C 1
ATOM 693 O O . GLN B 1 10 ? -9.844 12.828 17.609 1 37.81 10 GLN B O 1
ATOM 698 N N . ILE B 1 11 ? -8.312 13.188 16.266 1 44.31 11 ILE B N 1
ATOM 699 C CA . ILE B 1 11 ? -8.062 11.781 15.969 1 44.31 11 ILE B CA 1
ATOM 700 C C . ILE B 1 11 ? -7.539 11.07 17.219 1 44.31 11 ILE B C 1
ATOM 702 O O . ILE B 1 11 ? -6.383 11.258 17.609 1 44.31 11 ILE B O 1
ATOM 706 N N . ALA B 1 12 ? -8.117 11.148 18.344 1 40.41 12 ALA B N 1
ATOM 707 C CA . ALA B 1 12 ? -7.781 10.445 19.578 1 40.41 12 ALA B CA 1
ATOM 708 C C . ALA B 1 12 ? -7.332 9.016 19.297 1 40.41 12 ALA B C 1
ATOM 710 O O . ALA B 1 12 ? -7.793 8.391 18.344 1 40.41 12 ALA B O 1
ATOM 711 N N . ASP B 1 13 ? -6.137 8.641 19.656 1 48.5 13 ASP B N 1
ATOM 712 C CA . ASP B 1 13 ? -5.59 7.285 19.656 1 48.5 13 ASP B CA 1
ATOM 713 C C . ASP B 1 13 ? -6.652 6.266 20.047 1 48.5 13 ASP B C 1
ATOM 715 O O . ASP B 1 13 ? -6.719 5.852 21.219 1 48.5 13 ASP B O 1
ATOM 719 N N . ASN B 1 14 ? -7.852 6.469 19.844 1 54.31 14 ASN B N 1
ATOM 720 C CA . ASN B 1 14 ? -8.82 5.438 20.188 1 54.31 14 ASN B CA 1
ATOM 721 C C . ASN B 1 14 ? -8.547 4.133 19.453 1 54.31 14 ASN B C 1
ATOM 723 O O . ASN B 1 14 ? -8.68 4.074 18.219 1 54.31 14 ASN B O 1
ATOM 727 N N . PRO B 1 15 ? -7.898 3.238 20.172 1 59.44 15 PRO B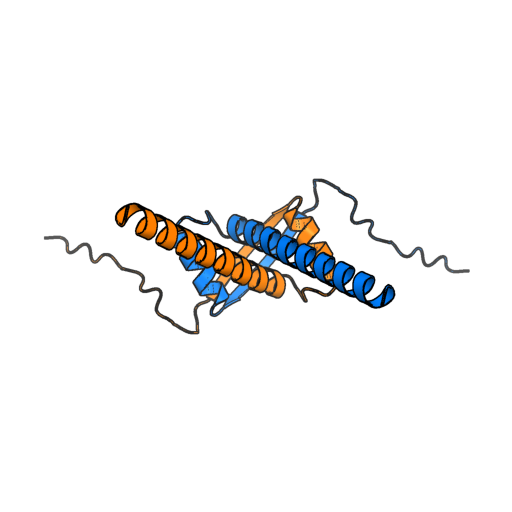 N 1
ATOM 728 C CA . PRO B 1 15 ? -7.66 1.927 19.562 1 59.44 15 PRO B CA 1
ATOM 729 C C . PRO B 1 15 ? -8.852 1.42 18.766 1 59.44 15 PRO B C 1
ATOM 731 O O . PRO B 1 15 ? -8.734 0.436 18.031 1 59.44 15 PRO B O 1
ATOM 734 N N . ARG B 1 16 ? -9.922 2.289 18.844 1 78.75 16 ARG B N 1
ATOM 735 C CA . ARG B 1 16 ? -11.188 1.838 18.266 1 78.75 16 ARG B CA 1
ATOM 736 C C . ARG B 1 16 ? -11.484 2.57 16.953 1 78.75 16 ARG B C 1
ATOM 738 O O . ARG B 1 16 ? -12.602 2.514 16.453 1 78.75 16 ARG B O 1
ATOM 745 N N . THR B 1 17 ? -10.414 3.221 16.453 1 90 17 THR B N 1
ATOM 746 C CA . THR B 1 17 ? -10.719 3.92 15.211 1 90 17 THR B CA 1
ATOM 747 C C . THR B 1 17 ? -11.094 2.93 14.109 1 90 17 THR B C 1
ATOM 749 O O . THR B 1 17 ? -10.391 1.937 13.898 1 90 17 THR B O 1
ATOM 752 N N . ARG B 1 18 ? -12.211 3.131 13.586 1 93.56 18 ARG B N 1
ATOM 753 C CA . ARG B 1 18 ? -12.742 2.271 12.531 1 93.56 18 ARG B CA 1
ATOM 754 C C . ARG B 1 18 ? -13.172 3.094 11.32 1 93.56 18 ARG B C 1
ATOM 756 O O . ARG B 1 18 ? -13.734 4.18 11.469 1 93.56 18 ARG B O 1
ATOM 763 N N . VAL B 1 19 ? -12.836 2.635 10.148 1 96.19 19 VAL B N 1
ATOM 764 C CA . VAL B 1 19 ? -13.258 3.281 8.906 1 96.19 19 VAL B CA 1
ATOM 765 C C . VAL B 1 19 ? -13.875 2.248 7.969 1 96.19 19 VAL B C 1
ATOM 767 O O . VAL B 1 19 ? -13.297 1.187 7.73 1 96.19 19 VAL B O 1
ATOM 770 N N . ARG B 1 20 ? -15.047 2.521 7.492 1 96 20 ARG B N 1
ATOM 771 C CA . ARG B 1 20 ? -15.68 1.687 6.477 1 96 20 ARG B CA 1
ATOM 772 C C . ARG B 1 20 ? -15.234 2.094 5.078 1 96 20 ARG B C 1
ATOM 774 O O . ARG B 1 20 ? -15.234 3.279 4.742 1 96 20 ARG B O 1
ATOM 781 N N . ILE B 1 21 ? -14.797 1.144 4.352 1 96.94 21 ILE B N 1
ATOM 782 C CA . ILE B 1 21 ? -14.414 1.34 2.957 1 96.94 21 ILE B CA 1
ATOM 783 C C . ILE B 1 21 ? -15.383 0.586 2.047 1 96.94 21 ILE B C 1
ATOM 785 O O . ILE B 1 21 ? -15.484 -0.641 2.121 1 96.94 21 ILE B O 1
ATOM 789 N N . ASN B 1 22 ? -16.109 1.31 1.287 1 96.19 22 ASN B N 1
ATOM 790 C CA . ASN B 1 22 ? -17 0.781 0.251 1 96.19 22 ASN B CA 1
ATOM 791 C C . ASN B 1 22 ? -16.703 1.409 -1.108 1 96.19 22 ASN B C 1
ATOM 793 O O . ASN B 1 22 ? -17.125 2.531 -1.384 1 96.19 22 ASN B O 1
ATOM 797 N N . THR B 1 23 ? -15.906 0.688 -1.901 1 96.12 23 THR B N 1
ATOM 798 C CA . THR B 1 23 ? -15.469 1.249 -3.176 1 96.12 23 THR B CA 1
ATOM 799 C C . THR B 1 23 ? -15.32 0.152 -4.227 1 96.12 23 THR B C 1
ATOM 801 O O . THR B 1 23 ? -15.305 -1.035 -3.895 1 96.12 23 THR B O 1
ATOM 804 N N . GLU B 1 24 ? -15.32 0.539 -5.41 1 95.25 24 GLU B N 1
ATOM 805 C CA . GLU B 1 24 ? -14.961 -0.318 -6.535 1 95.25 24 GLU B CA 1
ATOM 806 C C . GLU B 1 24 ? -13.648 0.128 -7.176 1 95.25 24 GLU B C 1
ATOM 808 O O . GLU B 1 24 ? -13.484 1.305 -7.504 1 95.25 24 GLU B O 1
ATOM 813 N N . ILE B 1 25 ? -12.727 -0.867 -7.246 1 95.94 25 ILE B N 1
ATOM 814 C CA . ILE B 1 25 ? -11.461 -0.557 -7.91 1 95.94 25 ILE B CA 1
ATOM 815 C C . ILE B 1 25 ? -11.422 -1.235 -9.281 1 95.94 25 ILE B C 1
ATOM 817 O O . ILE B 1 25 ? -12.031 -2.285 -9.477 1 95.94 25 ILE B O 1
ATOM 821 N N . GLU B 1 26 ? -10.68 -0.554 -10.164 1 95.31 26 GLU B N 1
ATOM 822 C CA . GLU B 1 26 ? -10.648 -1.038 -11.539 1 95.31 26 GLU B CA 1
ATOM 823 C C . GLU B 1 26 ? -9.234 -0.991 -12.109 1 95.31 26 GLU B C 1
ATOM 825 O O . GLU B 1 26 ? -8.352 -0.35 -11.539 1 95.31 26 GLU B O 1
ATOM 830 N N . GLY B 1 27 ? -9.047 -1.708 -13.18 1 94.12 27 GLY B N 1
ATOM 831 C CA . GLY B 1 27 ? -7.777 -1.643 -13.898 1 94.12 27 GLY B CA 1
ATOM 832 C C . GLY B 1 27 ? -6.637 -2.312 -13.156 1 94.12 27 GLY B C 1
ATOM 833 O O . GLY B 1 27 ? -6.805 -3.398 -12.594 1 94.12 27 GLY B O 1
ATOM 834 N N . GLU B 1 28 ? -5.555 -1.741 -13.172 1 95.69 28 GLU B N 1
ATOM 835 C CA . GLU B 1 28 ? -4.32 -2.33 -12.664 1 95.69 28 GLU B CA 1
ATOM 836 C C . GLU B 1 28 ? -4.441 -2.658 -11.172 1 95.69 28 GLU B C 1
ATOM 838 O O . GLU B 1 28 ? -4.121 -3.771 -10.75 1 95.69 28 GLU B O 1
ATOM 843 N N . PRO B 1 29 ? -5.07 -1.733 -10.383 1 97 29 PRO B N 1
ATOM 844 C CA . PRO B 1 29 ? -5.207 -2.07 -8.961 1 97 29 PRO B CA 1
ATOM 845 C C . PRO B 1 29 ? -6.082 -3.301 -8.727 1 97 29 PRO B C 1
ATOM 847 O O . PRO B 1 29 ? -5.789 -4.109 -7.844 1 97 29 PRO B O 1
ATOM 850 N N . ALA B 1 30 ? -7.113 -3.438 -9.508 1 97.56 30 ALA B N 1
ATOM 851 C CA . ALA B 1 30 ? -7.969 -4.613 -9.375 1 97.56 30 ALA B CA 1
ATOM 852 C C . ALA B 1 30 ? -7.207 -5.887 -9.727 1 97.56 30 ALA B C 1
ATOM 854 O O . ALA B 1 30 ? -7.332 -6.902 -9.039 1 97.56 30 ALA B O 1
ATOM 855 N N . LYS B 1 31 ? -6.457 -5.805 -10.781 1 97.5 31 LYS B N 1
ATOM 856 C CA . LYS B 1 31 ? -5.656 -6.953 -11.195 1 97.5 31 LYS B CA 1
ATOM 857 C C . LYS B 1 31 ? -4.625 -7.32 -10.125 1 97.5 31 LYS B C 1
ATOM 859 O O . LYS B 1 31 ? -4.406 -8.5 -9.852 1 97.5 31 LYS B O 1
ATOM 864 N N . ILE B 1 32 ? -4.031 -6.332 -9.578 1 97.81 32 ILE B N 1
ATOM 865 C CA . ILE B 1 32 ? -3.041 -6.527 -8.516 1 97.81 32 ILE B CA 1
ATOM 866 C C . ILE B 1 32 ? -3.688 -7.238 -7.332 1 97.81 32 ILE B C 1
ATOM 868 O O . ILE B 1 32 ? -3.137 -8.203 -6.805 1 97.81 32 ILE B O 1
ATOM 872 N N . LEU B 1 33 ? -4.84 -6.793 -6.93 1 98.31 33 LEU B N 1
ATOM 873 C CA . LEU B 1 33 ? -5.531 -7.41 -5.805 1 98.31 33 LEU B CA 1
ATOM 874 C C . LEU B 1 33 ? -5.785 -8.891 -6.066 1 98.31 33 LEU B C 1
ATOM 876 O O . LEU B 1 33 ? -5.539 -9.734 -5.199 1 98.31 33 LEU B O 1
ATOM 880 N N . LEU B 1 34 ? -6.25 -9.188 -7.211 1 97.44 34 LEU B N 1
ATOM 881 C CA . LEU B 1 34 ? -6.547 -10.57 -7.566 1 97.44 34 LEU B CA 1
ATOM 882 C C . LEU B 1 34 ? -5.273 -11.414 -7.586 1 97.44 34 LEU B C 1
ATOM 884 O O . LEU B 1 34 ? -5.273 -12.555 -7.109 1 97.44 34 LEU B O 1
ATOM 888 N N . GLU B 1 35 ? -4.242 -10.891 -8.102 1 97.56 35 GLU B N 1
ATOM 889 C CA . GLU B 1 35 ? -2.969 -11.602 -8.148 1 97.56 35 GLU B CA 1
ATOM 890 C C . GLU B 1 35 ? -2.438 -11.875 -6.746 1 97.56 35 GLU B C 1
ATOM 892 O O . GLU B 1 35 ? -1.962 -12.977 -6.457 1 97.56 35 GLU B O 1
ATOM 897 N N . LEU B 1 36 ? -2.484 -10.867 -5.91 1 98.19 36 LEU B N 1
ATOM 898 C CA . LEU B 1 36 ? -2.016 -11.031 -4.539 1 98.19 36 LEU B CA 1
ATOM 899 C C . LEU B 1 36 ? -2.791 -12.133 -3.824 1 98.19 36 LEU B C 1
ATOM 901 O O . LEU B 1 36 ? -2.211 -12.914 -3.072 1 98.19 36 LEU B O 1
ATOM 905 N N . LYS B 1 37 ? -4.086 -12.18 -4.07 1 97.81 37 LYS B N 1
ATOM 906 C CA . LYS B 1 37 ? -4.918 -13.227 -3.482 1 97.81 37 LYS B CA 1
ATOM 907 C C . LYS B 1 37 ? -4.559 -14.602 -4.051 1 97.81 37 LYS B C 1
ATOM 909 O O . LYS B 1 37 ? -4.426 -15.57 -3.307 1 97.81 37 LYS B O 1
ATOM 914 N N . GLN B 1 38 ? -4.371 -14.625 -5.336 1 97.44 38 GLN B N 1
ATOM 915 C CA . GLN B 1 38 ? -4.055 -15.883 -6.016 1 97.44 38 GLN B CA 1
ATOM 916 C C . GLN B 1 38 ? -2.732 -16.453 -5.516 1 97.44 38 GLN B C 1
ATOM 918 O O . GLN B 1 38 ? -2.604 -17.672 -5.352 1 97.44 38 GLN B O 1
ATOM 923 N N . ARG B 1 39 ? -1.843 -15.594 -5.262 1 97.31 39 ARG B N 1
ATOM 924 C CA . ARG B 1 39 ? -0.517 -16.016 -4.816 1 97.31 39 ARG B CA 1
ATOM 925 C C . ARG B 1 39 ? -0.509 -16.297 -3.318 1 97.31 39 ARG B C 1
ATOM 927 O O . ARG B 1 39 ? 0.505 -16.734 -2.77 1 97.31 39 ARG B O 1
ATOM 934 N N . GLY B 1 40 ? -1.633 -15.945 -2.637 1 97.25 40 GLY B N 1
ATOM 935 C CA . GLY B 1 40 ? -1.74 -16.188 -1.206 1 97.25 40 GLY B CA 1
ATOM 936 C C . GLY B 1 40 ? -0.997 -15.156 -0.372 1 97.25 4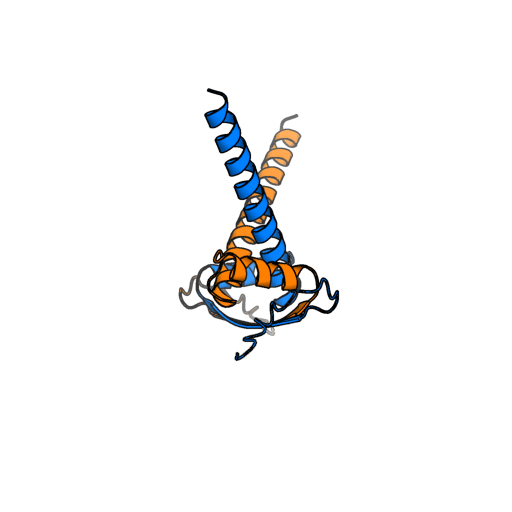0 GLY B C 1
ATOM 937 O O . GLY B 1 40 ? -0.669 -15.414 0.788 1 97.25 40 GLY B O 1
ATOM 938 N N . LEU B 1 41 ? -0.681 -14.055 -0.968 1 97.44 41 LEU B N 1
ATOM 939 C CA . LEU B 1 41 ? 0.069 -13.008 -0.282 1 97.44 41 LEU B CA 1
ATOM 940 C C . LEU B 1 41 ? -0.859 -12.133 0.557 1 97.44 41 LEU B C 1
ATOM 942 O O . LEU B 1 41 ? -0.405 -11.422 1.457 1 97.44 41 LEU B O 1
ATOM 946 N N . VAL B 1 42 ? -2.156 -12.211 0.192 1 98 42 VAL B N 1
ATOM 947 C CA . VAL B 1 42 ? -3.205 -11.633 1.026 1 98 42 VAL B CA 1
ATOM 948 C C . VAL B 1 42 ? -4.371 -12.617 1.141 1 98 42 VAL B C 1
ATOM 950 O O . VAL B 1 42 ? -4.672 -13.344 0.193 1 98 42 VAL B O 1
ATOM 953 N N . SER B 1 43 ? -5.035 -12.508 2.32 1 97.38 43 SER B N 1
ATOM 954 C CA . SER B 1 43 ? -6.082 -13.484 2.594 1 97.38 43 SER B CA 1
ATOM 955 C C . SER B 1 43 ? -7.426 -13.023 2.039 1 97.38 43 SER B C 1
ATOM 957 O O . SER B 1 43 ? -8.242 -13.844 1.61 1 97.38 43 SER B O 1
ATOM 959 N N . ASP B 1 44 ? -7.676 -11.773 2.137 1 96.69 44 ASP B N 1
ATOM 960 C CA . ASP B 1 44 ? -8.922 -11.188 1.643 1 96.69 44 ASP B CA 1
ATOM 961 C C . ASP B 1 44 ? -8.75 -9.695 1.355 1 96.69 44 ASP B C 1
ATOM 963 O O . ASP B 1 44 ? -7.637 -9.172 1.409 1 96.69 44 ASP B O 1
ATOM 967 N N . ASN B 1 45 ? -9.781 -9.062 1.009 1 96.31 45 ASN B N 1
ATOM 968 C CA . ASN B 1 45 ? -9.727 -7.648 0.652 1 96.31 45 ASN B CA 1
ATOM 969 C C . ASN B 1 45 ? -9.289 -6.789 1.832 1 96.31 45 ASN B C 1
ATOM 971 O O . ASN B 1 45 ? -8.531 -5.832 1.661 1 96.31 45 ASN B O 1
ATOM 975 N N . THR B 1 46 ? -9.812 -7.121 2.98 1 97.06 46 THR B N 1
ATOM 976 C CA . THR B 1 46 ? -9.453 -6.359 4.172 1 97.06 46 THR B CA 1
ATOM 977 C C . THR B 1 46 ? -7.957 -6.445 4.441 1 97.06 46 THR B C 1
ATOM 979 O O . THR B 1 46 ? -7.316 -5.434 4.746 1 97.06 46 THR B O 1
ATOM 982 N N . ASP B 1 47 ? -7.434 -7.656 4.352 1 98.06 47 ASP B N 1
ATOM 983 C CA . ASP B 1 47 ? -6 -7.875 4.527 1 98.06 47 ASP B CA 1
ATOM 984 C C . ASP B 1 47 ? -5.195 -7.078 3.502 1 98.06 47 ASP B C 1
ATOM 986 O O . ASP B 1 47 ? -4.18 -6.465 3.842 1 98.06 47 ASP B O 1
ATOM 990 N N . ALA B 1 48 ? -5.617 -7.059 2.297 1 98.5 48 ALA B N 1
ATOM 991 C CA . ALA B 1 48 ? -4.934 -6.328 1.231 1 98.5 48 ALA B CA 1
ATOM 992 C C . ALA B 1 48 ? -4.934 -4.828 1.509 1 98.5 48 ALA B C 1
ATOM 994 O O . ALA B 1 48 ? -3.906 -4.16 1.351 1 98.5 48 ALA B O 1
ATOM 995 N N . VAL B 1 49 ? -6.066 -4.301 1.884 1 98.5 49 VAL B N 1
ATOM 996 C CA . VAL B 1 49 ? -6.191 -2.877 2.18 1 98.5 49 VAL B CA 1
ATOM 997 C C . VAL B 1 49 ? -5.297 -2.514 3.363 1 98.5 49 VAL B C 1
ATOM 999 O O . VAL B 1 49 ? -4.574 -1.515 3.32 1 98.5 49 VAL B O 1
ATOM 1002 N N . ASN B 1 50 ? -5.34 -3.365 4.363 1 98.56 50 ASN B N 1
ATOM 1003 C CA . ASN B 1 50 ? -4.504 -3.119 5.535 1 98.56 50 ASN B CA 1
ATOM 1004 C C . ASN B 1 50 ? -3.023 -3.086 5.172 1 98.56 50 ASN B C 1
ATOM 1006 O O . ASN B 1 50 ? -2.32 -2.131 5.504 1 98.56 50 ASN B O 1
ATOM 1010 N N . GLN B 1 51 ? -2.584 -4.109 4.492 1 98.56 51 GLN B N 1
ATOM 1011 C CA . GLN B 1 51 ? -1.179 -4.176 4.105 1 98.56 51 GLN B CA 1
ATOM 1012 C C . GLN B 1 51 ? -0.806 -3.025 3.178 1 98.56 51 GLN B C 1
ATOM 1014 O O . GLN B 1 51 ? 0.263 -2.428 3.32 1 98.56 51 GLN B O 1
ATOM 1019 N N . GLY B 1 52 ? -1.681 -2.717 2.236 1 98.75 52 GLY B N 1
ATOM 1020 C CA . GLY B 1 52 ? -1.432 -1.615 1.32 1 98.75 52 GLY B CA 1
ATOM 1021 C C . GLY B 1 52 ? -1.274 -0.279 2.021 1 98.75 52 GLY B C 1
ATOM 1022 O O . GLY B 1 52 ? -0.353 0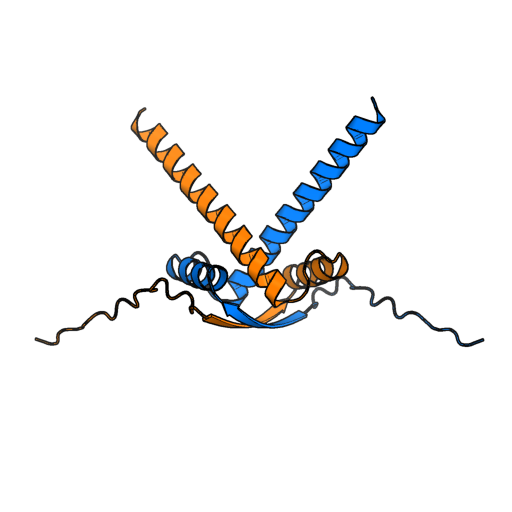.482 1.719 1 98.75 52 GLY B O 1
ATOM 1023 N N . LEU B 1 53 ? -2.148 -0.052 2.932 1 98.69 53 LEU B N 1
ATOM 1024 C CA . LEU B 1 53 ? -2.096 1.21 3.662 1 98.69 53 LEU B CA 1
ATOM 1025 C C . LEU B 1 53 ? -0.825 1.298 4.5 1 98.69 53 LEU B C 1
ATOM 1027 O O . LEU B 1 53 ? -0.202 2.359 4.582 1 98.69 53 LEU B O 1
ATOM 1031 N N . LEU B 1 54 ? -0.449 0.192 5.098 1 98.44 54 LEU B N 1
ATOM 1032 C CA . LEU B 1 54 ? 0.763 0.167 5.91 1 98.44 54 LEU B CA 1
ATOM 1033 C C . LEU B 1 54 ? 1.995 0.445 5.055 1 98.44 54 LEU B C 1
ATOM 1035 O O . LEU B 1 54 ? 2.854 1.242 5.438 1 98.44 54 LEU B O 1
ATOM 1039 N N . VAL B 1 55 ? 2.021 -0.15 3.93 1 98.62 55 VAL B N 1
ATOM 1040 C CA . VAL B 1 55 ? 3.18 0.019 3.059 1 98.62 55 VAL B CA 1
ATOM 1041 C C . VAL B 1 55 ? 3.18 1.426 2.465 1 98.62 55 VAL B C 1
ATOM 1043 O O . VAL B 1 55 ? 4.234 2.047 2.324 1 98.62 55 VAL B O 1
ATOM 1046 N N . LEU B 1 56 ? 2.053 1.932 2.117 1 98.62 56 LEU B N 1
ATOM 1047 C CA . LEU B 1 56 ? 1.936 3.295 1.609 1 98.62 56 LEU B CA 1
ATOM 1048 C C . LEU B 1 56 ? 2.41 4.305 2.648 1 98.62 56 LEU B C 1
ATOM 1050 O O . LEU B 1 56 ? 3.121 5.258 2.316 1 98.62 56 LEU B O 1
ATOM 1054 N N . TYR B 1 57 ? 2.006 4.062 3.828 1 98.56 57 TYR B N 1
ATOM 1055 C CA . TYR B 1 57 ? 2.385 4.973 4.906 1 98.56 57 TYR B CA 1
ATOM 1056 C C . TYR B 1 57 ? 3.891 4.945 5.137 1 98.56 57 TYR B C 1
ATOM 1058 O O . TYR B 1 57 ? 4.516 5.992 5.305 1 98.56 57 TYR B O 1
ATOM 1066 N N . ASP B 1 58 ? 4.449 3.77 5.156 1 97.88 58 ASP B N 1
ATOM 1067 C CA . ASP B 1 58 ? 5.898 3.623 5.297 1 97.88 58 ASP B CA 1
ATOM 1068 C C . ASP B 1 58 ? 6.633 4.391 4.199 1 97.88 58 ASP B C 1
ATOM 1070 O O . ASP B 1 58 ? 7.617 5.082 4.477 1 97.88 58 ASP B O 1
ATOM 1074 N N . ARG B 1 59 ? 6.191 4.203 3.014 1 96.69 59 ARG B N 1
ATOM 1075 C CA . ARG B 1 59 ? 6.801 4.914 1.896 1 96.69 59 ARG B CA 1
ATOM 1076 C C . ARG B 1 59 ? 6.711 6.426 2.092 1 96.69 59 ARG B C 1
ATOM 1078 O O . ARG B 1 59 ? 7.656 7.152 1.793 1 96.69 59 ARG B O 1
ATOM 1085 N N . THR B 1 60 ? 5.613 6.906 2.539 1 97.38 60 THR B N 1
ATOM 1086 C CA . THR B 1 60 ? 5.387 8.328 2.785 1 97.38 60 THR B CA 1
ATOM 1087 C C . THR B 1 60 ? 6.328 8.844 3.869 1 97.38 60 THR B C 1
ATOM 1089 O O . THR B 1 60 ? 6.93 9.914 3.721 1 97.38 60 THR B O 1
ATOM 1092 N N . LEU B 1 61 ? 6.422 8.094 4.922 1 96.62 61 LEU B N 1
ATOM 1093 C CA . LEU B 1 61 ? 7.297 8.492 6.02 1 96.62 61 LEU B CA 1
ATOM 1094 C C . LEU B 1 61 ? 8.75 8.555 5.559 1 96.62 61 LEU B C 1
ATOM 1096 O O . LEU B 1 61 ? 9.477 9.484 5.918 1 96.62 61 LEU B O 1
ATOM 1100 N N . ARG B 1 62 ? 9.133 7.621 4.77 1 95.75 62 ARG B N 1
ATOM 1101 C CA . ARG B 1 62 ? 10.5 7.609 4.246 1 95.75 62 ARG B CA 1
ATOM 1102 C C . ARG B 1 62 ? 10.75 8.805 3.34 1 95.75 62 ARG B C 1
ATOM 1104 O O . ARG B 1 62 ? 11.82 9.406 3.381 1 95.75 62 ARG B O 1
ATOM 1111 N N . ARG B 1 63 ? 9.812 9.086 2.545 1 94.88 63 ARG B N 1
ATOM 1112 C CA . ARG B 1 63 ? 9.922 10.258 1.677 1 94.88 63 ARG B CA 1
ATOM 1113 C C . ARG B 1 63 ? 10.023 11.539 2.494 1 94.88 63 ARG B C 1
ATOM 1115 O O . ARG B 1 63 ? 10.812 12.43 2.164 1 94.88 63 ARG B O 1
ATOM 1122 N N . ASP B 1 64 ? 9.242 11.656 3.529 1 95.5 64 ASP B N 1
ATOM 1123 C CA . ASP B 1 64 ? 9.266 12.836 4.391 1 95.5 64 ASP B CA 1
ATOM 1124 C C . ASP B 1 64 ? 10.625 13 5.062 1 95.5 64 ASP B C 1
ATOM 1126 O O . ASP B 1 64 ? 11.164 14.102 5.129 1 95.5 64 ASP B O 1
ATOM 1130 N N . LEU B 1 65 ? 11.156 11.906 5.488 1 95.88 65 LEU B N 1
ATOM 1131 C CA . LEU B 1 65 ? 12.445 11.922 6.164 1 95.88 65 LEU B CA 1
ATOM 1132 C C . LEU B 1 65 ? 13.555 12.328 5.199 1 95.88 65 LEU B C 1
ATOM 1134 O O . LEU B 1 65 ? 14.438 13.109 5.555 1 95.88 65 LEU B O 1
ATOM 1138 N N . ALA B 1 66 ? 13.5 11.773 4.051 1 95 66 ALA B N 1
ATOM 1139 C CA . ALA B 1 66 ? 14.492 12.117 3.029 1 95 66 ALA B CA 1
ATOM 1140 C C . ALA B 1 66 ? 14.438 13.602 2.695 1 95 66 ALA B C 1
ATOM 1142 O O . ALA B 1 66 ? 15.477 14.242 2.512 1 95 66 ALA B O 1
ATOM 1143 N N . ARG B 1 67 ? 13.281 14.109 2.633 1 94.69 67 ARG B N 1
ATOM 1144 C CA . ARG B 1 67 ? 13.086 15.531 2.336 1 94.69 67 ARG B CA 1
ATOM 1145 C C . ARG B 1 67 ? 13.656 16.406 3.449 1 94.69 67 ARG B C 1
ATOM 1147 O O . ARG B 1 67 ? 14.258 17.438 3.184 1 94.69 67 ARG B O 1
ATOM 1154 N N . LEU B 1 68 ? 13.445 16.016 4.637 1 94.12 68 LEU B N 1
ATOM 1155 C CA . LEU B 1 68 ? 13.961 16.766 5.781 1 94.12 68 LEU B CA 1
ATOM 1156 C C . LEU B 1 68 ? 15.484 16.766 5.789 1 94.12 68 LEU B C 1
ATOM 1158 O O . LEU B 1 68 ? 16.109 17.781 6.055 1 94.12 68 LEU B O 1
ATOM 1162 N N . GLN B 1 69 ? 16.047 15.617 5.496 1 94.62 69 GLN B N 1
ATOM 1163 C CA . GLN B 1 69 ? 17.5 15.492 5.457 1 94.62 69 GLN B CA 1
ATOM 1164 C C . GLN B 1 69 ? 18.094 16.375 4.363 1 94.62 69 GLN B C 1
ATOM 1166 O O . GLN B 1 69 ? 19.141 17 4.562 1 94.62 69 GLN B O 1
ATOM 1171 N N . LEU B 1 70 ? 17.484 16.406 3.244 1 93.31 70 LEU B N 1
ATOM 1172 C CA . LEU B 1 70 ? 17.938 17.234 2.125 1 93.31 70 LEU B CA 1
ATOM 1173 C C . LEU B 1 70 ? 17.875 18.719 2.477 1 93.31 70 LEU B C 1
ATOM 1175 O O . LEU B 1 70 ? 18.766 19.484 2.125 1 93.31 70 LEU B O 1
ATOM 1179 N N . ARG B 1 71 ? 16.844 19.094 3.213 1 92.56 71 ARG B N 1
ATOM 1180 C CA . ARG B 1 71 ? 16.688 20.5 3.627 1 92.56 71 ARG B CA 1
ATOM 1181 C C . ARG B 1 71 ? 17.781 20.891 4.609 1 92.56 71 ARG B C 1
ATOM 1183 O O . ARG B 1 71 ? 18.328 22 4.523 1 92.56 71 ARG B O 1
ATOM 1190 N N . GLN B 1 72 ? 18.109 20.047 5.469 1 91.62 72 GLN B N 1
ATOM 1191 C CA . GLN B 1 72 ? 19.125 20.312 6.469 1 91.62 72 GLN B CA 1
ATOM 1192 C C . GLN B 1 72 ? 20.5 20.453 5.82 1 91.62 72 GLN B C 1
ATOM 1194 O O . GLN B 1 72 ? 21.297 21.312 6.211 1 91.62 72 GLN B O 1
ATOM 1199 N N . LEU B 1 73 ? 20.75 19.625 4.844 1 90.81 73 LEU B N 1
ATOM 1200 C CA . LEU B 1 73 ? 22.016 19.672 4.137 1 90.81 73 LEU B CA 1
ATOM 1201 C C . LEU B 1 73 ? 22.156 20.969 3.35 1 90.81 73 LEU B C 1
ATOM 1203 O O . LEU B 1 73 ? 23.25 21.547 3.271 1 90.81 73 LEU B O 1
ATOM 1207 N N . LYS B 1 74 ? 21.109 21.484 2.936 1 91.69 74 LYS B N 1
ATOM 1208 C CA . LYS B 1 74 ? 21.109 22.719 2.152 1 91.69 74 LYS B CA 1
ATOM 1209 C C . LYS B 1 74 ? 21.281 23.938 3.051 1 91.69 74 LYS B C 1
ATOM 1211 O O . LYS B 1 74 ? 21.828 24.953 2.625 1 91.69 74 LYS B O 1
ATOM 1216 N N . GLU B 1 75 ? 20.859 23.828 4.18 1 90.31 75 GLU B N 1
ATOM 1217 C CA . GLU B 1 75 ? 20.969 24.953 5.109 1 90.31 75 GLU B CA 1
ATOM 1218 C C . GLU B 1 75 ? 22.391 25.062 5.668 1 90.31 75 GLU B C 1
ATOM 1220 O O . GLU B 1 75 ? 22.844 26.156 5.996 1 90.31 75 GLU B O 1
ATOM 1225 N N . VAL B 1 76 ? 23.125 24.031 5.699 1 86.69 76 VAL B N 1
ATOM 1226 C CA . VAL B 1 76 ? 24.484 24.047 6.238 1 86.69 76 VAL B CA 1
ATOM 1227 C C . VAL B 1 76 ? 25.469 24.484 5.156 1 86.69 76 VAL B C 1
ATOM 1229 O O . VAL B 1 76 ? 26.484 25.109 5.449 1 86.69 76 VAL B O 1
ATOM 1232 N N . GLN B 1 77 ? 25.156 24.391 3.979 1 74.25 77 GLN B N 1
ATOM 1233 C CA . GLN B 1 77 ? 26.047 24.891 2.932 1 74.25 77 GLN B CA 1
ATOM 1234 C C . GLN B 1 77 ? 25.812 26.375 2.691 1 74.25 77 GLN B C 1
ATOM 1236 O O . GLN B 1 77 ? 26.766 27.125 2.449 1 74.25 77 GLN B O 1
#